Protein AF-A0A2T0JYV4-F1 (afdb_monomer_lite)

pLDDT: mean 71.22, std 11.33, range [46.38, 87.88]

Secondary structure (DSSP, 8-state):
-HHHHHHHHHHHHHHHHHHHHS-HHHHHHHHHHHHHHHHHHHHHHS-HHHHHHHHHHHHHHHHHHHHHHPPP----HHHHHGGGT-TTSSBGGGGG-HHHHHTTHHHHHTTS-HHHHHHHHHHTTT--SBHHHHHHHHHHHHHHHHHH---SS-SHHHHHHHHHHHHHHHHHHHHHHHHHH--

Radius of gyration: 28.15 Å; chains: 1; bounding box: 74×26×82 Å

Foldseek 3Di:
DVVVVLVVLVVVLVVVLVVVLVPVVVVVVVVVVLVVQLVVCCVVVVDSVVSVVVSVVCVVVVVVVCVVVPDPRPRPLQVSCVVVVTLFQAQLLLLPPVSSVVSCNCVVCVPPPPLLSVLSNVCSVLARGTNNVSSVLLVVLLVCCVPPNCDPDVDPVVSSVSSSVVSSVVSVVVVVVVVVVVD

Sequence (183 aa):
MLDSVIQKYIDEARRDACDTTGNTGTLTGGGLVLVAFGIVLSIGTGNPILAIFVMIVLALAGLAWTGVKAPPLKLDPLQILAPMGGAGNLPAGYLVHPLAWKAGLPEYVKGVPERRMRMAVELCRKHPGAVTDLLRLVERSERWVADVKPGKDFSPEGREAEVVRFAAHLIDEQVRKVARAAA

Structure (mmCIF, N/CA/C/O backbone):
data_AF-A0A2T0JYV4-F1
#
_entry.id   AF-A0A2T0JYV4-F1
#
loop_
_atom_site.group_PDB
_atom_site.id
_atom_site.type_symbol
_atom_site.label_atom_id
_atom_site.label_alt_id
_atom_site.label_comp_id
_atom_site.label_asym_id
_atom_site.label_entity_id
_atom_site.label_seq_id
_atom_site.pdbx_PDB_ins_code
_atom_site.Cartn_x
_atom_site.Cartn_y
_atom_site.Cartn_z
_atom_site.occupancy
_atom_site.B_iso_or_equiv
_atom_site.auth_seq_id
_atom_site.auth_comp_id
_atom_site.auth_asym_id
_atom_site.auth_atom_id
_atom_site.pdbx_PDB_model_num
ATOM 1 N N . MET A 1 1 ? 10.924 -14.490 7.883 1.00 46.38 1 MET A N 1
ATOM 2 C CA . MET A 1 1 ? 11.114 -13.409 8.880 1.00 46.38 1 MET A CA 1
ATOM 3 C C . MET A 1 1 ? 10.331 -12.139 8.547 1.00 46.38 1 MET A C 1
ATOM 5 O O . MET A 1 1 ? 9.829 -11.537 9.481 1.00 46.38 1 MET A O 1
ATOM 9 N N . LEU A 1 2 ? 10.156 -11.731 7.279 1.00 49.66 2 LEU A N 1
ATOM 10 C CA . LEU A 1 2 ? 9.280 -10.585 6.967 1.00 49.66 2 LEU A CA 1
ATOM 11 C C . LEU A 1 2 ? 7.782 -10.877 7.170 1.00 49.66 2 LEU A C 1
ATOM 13 O O . LEU A 1 2 ? 7.069 -10.006 7.655 1.00 49.66 2 LEU A O 1
ATOM 17 N N . ASP A 1 3 ? 7.309 -12.095 6.893 1.00 48.28 3 ASP A N 1
ATOM 18 C CA . ASP A 1 3 ? 5.886 -12.440 7.068 1.00 48.28 3 ASP A CA 1
ATOM 19 C C . ASP A 1 3 ? 5.404 -12.326 8.519 1.00 48.28 3 ASP A C 1
ATOM 21 O O . ASP A 1 3 ? 4.304 -11.839 8.766 1.00 48.28 3 ASP A O 1
ATOM 25 N N . SER A 1 4 ? 6.245 -12.697 9.491 1.00 54.12 4 SER A N 1
ATOM 26 C CA . SER A 1 4 ? 5.929 -12.559 10.919 1.00 54.12 4 SER A CA 1
ATOM 27 C C . SER A 1 4 ? 5.871 -11.098 11.365 1.00 54.12 4 SER A C 1
ATOM 29 O O . SER A 1 4 ? 5.113 -10.757 12.266 1.00 54.12 4 SER A O 1
ATOM 31 N N . VAL A 1 5 ? 6.655 -10.224 10.730 1.00 57.84 5 VAL A N 1
ATOM 32 C CA . VAL A 1 5 ? 6.644 -8.783 11.009 1.00 57.84 5 VAL A CA 1
ATOM 33 C C . VAL A 1 5 ? 5.384 -8.152 10.417 1.00 57.84 5 VAL A C 1
ATOM 35 O O . VAL A 1 5 ? 4.706 -7.392 11.097 1.00 57.84 5 VAL A O 1
ATOM 38 N N . ILE A 1 6 ? 5.006 -8.536 9.196 1.00 57.31 6 ILE A N 1
ATOM 39 C CA . ILE A 1 6 ? 3.776 -8.074 8.541 1.00 57.31 6 ILE A CA 1
ATOM 40 C C . ILE A 1 6 ? 2.540 -8.537 9.311 1.00 57.31 6 ILE A C 1
ATOM 42 O O . ILE A 1 6 ? 1.653 -7.729 9.560 1.00 57.31 6 ILE A O 1
ATOM 46 N N . GLN A 1 7 ? 2.489 -9.804 9.733 1.00 61.66 7 GLN A N 1
ATOM 47 C CA . GLN A 1 7 ? 1.399 -10.298 10.576 1.00 61.66 7 GLN A CA 1
ATOM 48 C C . GLN A 1 7 ? 1.317 -9.538 11.895 1.00 61.66 7 GLN A C 1
ATOM 50 O O . GLN A 1 7 ? 0.228 -9.120 12.268 1.00 61.66 7 GLN A O 1
ATOM 55 N N . LYS A 1 8 ? 2.456 -9.285 12.550 1.00 61.22 8 LYS A N 1
ATOM 56 C CA . LYS A 1 8 ? 2.483 -8.501 13.784 1.00 61.22 8 LYS A CA 1
ATOM 57 C C . LYS A 1 8 ? 1.932 -7.091 13.569 1.00 61.22 8 LYS A C 1
ATOM 59 O O . LYS A 1 8 ? 1.087 -6.671 14.339 1.00 61.22 8 LYS A O 1
ATOM 64 N N . TYR A 1 9 ? 2.338 -6.393 12.510 1.00 60.66 9 TYR A N 1
ATOM 65 C CA . TYR A 1 9 ? 1.827 -5.048 12.222 1.00 60.66 9 TYR A CA 1
ATOM 66 C C . TYR A 1 9 ? 0.351 -5.034 11.812 1.00 60.66 9 TYR A C 1
ATOM 68 O O . TYR A 1 9 ? -0.360 -4.097 12.157 1.00 60.66 9 TYR A O 1
ATOM 76 N N . ILE A 1 10 ? -0.128 -6.067 11.114 1.00 61.12 10 ILE A N 1
ATOM 77 C CA . ILE A 1 10 ? -1.556 -6.226 10.810 1.00 61.12 10 ILE A CA 1
ATOM 78 C C . ILE A 1 10 ? -2.349 -6.455 12.101 1.00 61.12 10 ILE A C 1
ATOM 80 O O . ILE A 1 10 ? -3.400 -5.844 12.283 1.00 61.12 10 ILE A O 1
ATOM 84 N N . ASP A 1 11 ? -1.845 -7.295 13.005 1.00 62.50 11 ASP A N 1
ATOM 85 C CA . ASP A 1 11 ? -2.479 -7.546 14.299 1.00 62.50 11 ASP A CA 1
ATOM 86 C C . ASP A 1 11 ? -2.445 -6.307 15.200 1.00 62.50 11 ASP A C 1
ATOM 88 O O . ASP A 1 11 ? -3.434 -6.016 15.866 1.00 62.50 11 ASP A O 1
ATOM 92 N N . GLU A 1 12 ? -1.355 -5.542 15.183 1.00 63.19 12 GLU A N 1
ATOM 93 C CA . GLU A 1 12 ? -1.188 -4.311 15.961 1.00 63.19 12 GLU A CA 1
ATOM 94 C C . GLU A 1 12 ? -2.098 -3.194 15.426 1.00 63.19 12 GLU A C 1
ATOM 96 O O . GLU A 1 12 ? -2.842 -2.600 16.199 1.00 63.19 12 GLU A O 1
ATOM 101 N N . ALA A 1 13 ? -2.190 -3.011 14.103 1.00 54.91 13 ALA A N 1
ATOM 102 C CA . ALA A 1 13 ? -3.137 -2.078 13.483 1.00 54.91 13 ALA A CA 1
ATOM 103 C C . ALA A 1 13 ? -4.604 -2.475 13.729 1.00 54.91 13 ALA A C 1
ATOM 105 O O . ALA A 1 13 ? -5.476 -1.620 13.892 1.00 54.91 13 ALA A O 1
ATOM 106 N N . ARG A 1 14 ? -4.900 -3.779 13.784 1.00 56.00 14 ARG A N 1
ATOM 107 C CA . ARG A 1 14 ? -6.234 -4.286 14.131 1.00 56.00 14 ARG A CA 1
ATOM 108 C C . ARG A 1 14 ? -6.561 -4.059 15.606 1.00 56.00 14 ARG A C 1
ATOM 110 O O . ARG A 1 14 ? -7.718 -3.801 15.934 1.00 56.00 14 ARG A O 1
ATOM 117 N N . ARG A 1 15 ? -5.558 -4.150 16.480 1.00 55.72 15 ARG A N 1
ATOM 118 C CA . ARG A 1 15 ? -5.677 -3.899 17.918 1.00 55.72 15 ARG A CA 1
ATOM 119 C C . ARG A 1 15 ? -5.890 -2.415 18.203 1.00 55.72 15 ARG A C 1
ATOM 121 O O . ARG A 1 15 ? -6.868 -2.08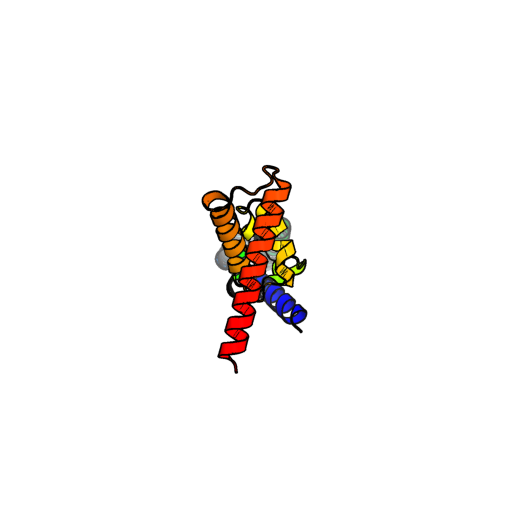4 18.861 1.00 55.72 15 ARG A O 1
ATOM 128 N N . ASP A 1 16 ? -5.095 -1.545 17.586 1.00 53.72 16 ASP A N 1
ATOM 129 C CA . ASP A 1 16 ? -5.247 -0.090 17.685 1.00 53.72 16 ASP A CA 1
ATOM 130 C C . ASP A 1 16 ? -6.602 0.380 17.155 1.00 53.72 16 ASP A C 1
ATOM 132 O O . ASP A 1 16 ? -7.242 1.233 17.766 1.00 53.72 16 ASP A O 1
ATOM 136 N N . ALA A 1 17 ? -7.091 -0.206 16.058 1.00 52.22 17 ALA A N 1
ATOM 137 C CA . ALA A 1 17 ? -8.423 0.095 15.546 1.00 52.22 17 ALA A CA 1
ATOM 138 C C . ALA A 1 17 ? -9.536 -0.397 16.489 1.00 52.22 17 ALA A C 1
ATOM 140 O O . ALA A 1 17 ? -10.549 0.284 16.634 1.00 52.22 17 ALA A O 1
ATOM 141 N N . CYS A 1 18 ? -9.369 -1.538 17.167 1.00 52.56 18 CYS A N 1
ATOM 142 C CA . CYS A 1 18 ? -10.287 -1.961 18.232 1.00 52.56 18 CYS A CA 1
ATOM 143 C C . CYS A 1 18 ? -10.277 -0.982 19.415 1.00 52.56 18 CYS A C 1
ATOM 145 O O . CYS A 1 18 ? -11.348 -0.653 19.927 1.00 52.56 18 CYS A O 1
ATOM 147 N N . ASP A 1 19 ? -9.107 -0.470 19.797 1.00 50.75 19 ASP A N 1
ATOM 148 C CA . ASP A 1 19 ? -8.957 0.444 20.932 1.00 50.75 19 ASP A CA 1
ATOM 149 C C . ASP A 1 19 ? -9.449 1.870 20.618 1.00 50.75 19 ASP A C 1
ATOM 151 O O . ASP A 1 19 ? -10.058 2.511 21.472 1.00 50.75 19 ASP A O 1
ATOM 155 N N . THR A 1 20 ? -9.285 2.362 19.383 1.00 47.50 20 THR A N 1
ATOM 156 C CA . THR A 1 20 ? -9.791 3.691 18.967 1.00 47.50 20 THR A CA 1
ATOM 157 C C . THR A 1 20 ? -11.262 3.691 18.555 1.00 47.50 20 THR A C 1
ATOM 159 O O . THR A 1 20 ? -11.949 4.693 18.758 1.00 47.50 20 THR A O 1
ATOM 162 N N . THR A 1 21 ? -11.787 2.584 18.015 1.00 48.66 21 THR A N 1
ATOM 163 C CA . THR A 1 21 ? -13.229 2.462 17.706 1.00 48.66 21 THR A CA 1
ATOM 164 C C . THR A 1 21 ? -14.050 2.120 18.954 1.00 48.66 21 THR A C 1
ATOM 166 O O . THR A 1 21 ? -15.271 2.303 18.967 1.00 48.66 21 THR A O 1
ATOM 169 N N . GLY A 1 22 ? -13.391 1.686 20.034 1.00 48.72 22 GLY A N 1
ATOM 170 C CA . GLY A 1 22 ? -13.934 1.625 21.387 1.00 48.72 22 GLY A CA 1
ATOM 171 C C . GLY A 1 22 ? -14.163 3.029 21.937 1.00 48.72 22 GLY A C 1
ATOM 172 O O . GLY A 1 22 ? -13.471 3.469 22.844 1.00 48.72 22 GLY A O 1
ATOM 173 N N . ASN A 1 23 ? -15.120 3.754 21.357 1.00 49.91 23 ASN A N 1
ATOM 174 C CA . ASN A 1 23 ? -15.448 5.127 21.703 1.00 49.91 23 ASN A CA 1
ATOM 175 C C . ASN A 1 23 ? -15.762 5.214 23.207 1.00 49.91 23 ASN A C 1
ATOM 177 O O . ASN A 1 23 ? -16.864 4.885 23.663 1.00 49.91 23 ASN A O 1
ATOM 181 N N . THR A 1 24 ? -14.775 5.658 23.986 1.00 52.22 24 THR A N 1
ATOM 182 C CA . THR A 1 24 ? -14.854 5.825 25.440 1.00 52.22 24 THR A CA 1
ATOM 183 C C . THR A 1 24 ? -16.081 6.662 25.802 1.00 52.22 24 THR A C 1
ATOM 185 O O . THR A 1 24 ? -16.754 6.386 26.792 1.00 52.22 24 THR A O 1
ATOM 188 N N . GLY A 1 25 ? -16.470 7.606 24.936 1.00 51.12 25 GLY A N 1
ATOM 189 C CA . GLY A 1 25 ? -17.677 8.421 25.077 1.00 51.12 25 GLY A CA 1
ATOM 190 C C . GLY A 1 25 ? -18.989 7.626 25.110 1.00 51.12 25 GLY A C 1
ATOM 191 O O . GLY A 1 25 ? -19.852 7.924 25.932 1.00 51.12 25 GLY A O 1
ATOM 192 N N . THR A 1 26 ? -19.147 6.577 24.296 1.00 58.62 26 THR A N 1
ATOM 193 C CA . THR A 1 26 ? -20.356 5.727 24.325 1.00 58.62 26 THR A CA 1
ATOM 194 C C . THR A 1 26 ? -20.427 4.840 25.563 1.00 58.62 26 THR A C 1
ATOM 196 O O . THR A 1 26 ? -21.513 4.624 26.095 1.00 58.62 26 THR A O 1
ATOM 199 N N . LEU A 1 27 ? -19.282 4.365 26.056 1.00 61.47 27 LEU A N 1
ATOM 200 C CA . LEU A 1 27 ? -19.218 3.521 27.252 1.00 61.47 27 LEU A CA 1
ATOM 201 C C . LEU A 1 27 ? -19.478 4.351 28.520 1.00 61.47 27 LEU A C 1
ATOM 203 O O . LEU A 1 27 ? -20.253 3.952 29.387 1.00 61.47 27 LEU A O 1
ATOM 207 N N . THR A 1 28 ? -18.920 5.564 28.566 1.00 63.19 28 THR A N 1
ATOM 208 C CA . THR A 1 28 ? -19.134 6.522 29.662 1.00 63.19 28 THR A CA 1
ATOM 209 C C . THR A 1 28 ? -20.565 7.071 29.656 1.00 63.19 28 THR A C 1
ATOM 211 O O . THR A 1 28 ? -21.209 7.126 30.702 1.00 63.19 28 THR A O 1
ATOM 214 N N . GLY A 1 29 ? -21.104 7.416 28.479 1.00 64.25 29 GLY A N 1
ATOM 215 C CA . GLY A 1 29 ? -22.480 7.898 28.327 1.00 64.25 29 GLY A CA 1
ATOM 216 C C . GLY A 1 29 ? -23.530 6.827 28.634 1.00 64.25 29 GLY A C 1
ATOM 217 O O . GLY A 1 29 ? -24.485 7.094 29.361 1.00 64.25 29 GLY A O 1
ATOM 218 N N . GLY A 1 30 ? -23.328 5.595 28.151 1.00 66.88 30 GLY A N 1
ATOM 219 C CA . GLY A 1 30 ? -24.202 4.461 28.463 1.00 66.88 30 GLY A CA 1
ATOM 220 C C . GLY A 1 30 ? -24.197 4.102 29.951 1.00 66.88 30 GLY A C 1
ATOM 221 O O . GLY A 1 30 ? -25.258 3.865 30.530 1.00 66.88 30 GLY A O 1
ATOM 222 N N . GLY A 1 31 ? -23.025 4.139 30.596 1.00 69.75 31 GLY A N 1
ATOM 223 C CA . GLY A 1 31 ? -22.896 3.917 32.037 1.00 69.75 31 GLY A CA 1
ATOM 224 C C . GLY A 1 31 ? -23.654 4.952 32.873 1.00 69.75 31 GLY A C 1
ATOM 225 O O . GLY A 1 31 ? -24.373 4.587 33.801 1.00 69.75 31 GLY A O 1
ATOM 226 N N . LEU A 1 32 ? -23.566 6.235 32.511 1.00 74.12 32 LEU A N 1
ATOM 227 C CA . LEU A 1 32 ? -24.261 7.322 33.213 1.00 74.12 32 LEU A CA 1
ATOM 228 C C . LEU A 1 32 ? -25.790 7.200 33.123 1.00 74.12 32 LEU A C 1
ATOM 230 O O . LEU A 1 32 ? -26.483 7.380 34.126 1.00 74.12 32 LEU A O 1
ATOM 234 N N . VAL A 1 33 ? -26.314 6.842 31.946 1.00 76.38 33 VAL A N 1
ATOM 235 C CA . VAL A 1 33 ? -27.756 6.617 31.749 1.00 76.38 33 VAL A CA 1
ATOM 236 C C . VAL A 1 33 ? -28.240 5.428 32.572 1.00 76.38 33 VAL A C 1
ATOM 238 O O . VAL A 1 33 ? -29.291 5.521 33.205 1.00 76.38 33 VAL A O 1
ATOM 241 N N . LEU A 1 34 ? -27.466 4.338 32.622 1.00 75.69 34 LEU A N 1
ATOM 242 C CA . LEU A 1 34 ? -27.799 3.182 33.449 1.00 75.69 34 LEU A CA 1
ATOM 243 C C . LEU A 1 34 ? -27.847 3.565 34.940 1.00 75.69 34 LEU A C 1
ATOM 245 O O . LEU A 1 34 ? -28.827 3.270 35.620 1.00 75.69 34 LEU A O 1
ATOM 249 N N . VAL A 1 35 ? -26.850 4.290 35.450 1.00 75.69 35 VAL A N 1
ATOM 250 C CA . VAL A 1 35 ? -26.843 4.736 36.856 1.00 75.69 35 VAL A CA 1
ATOM 251 C C . VAL A 1 35 ? -28.065 5.603 37.176 1.00 75.69 35 VAL A C 1
ATOM 253 O O . VAL A 1 35 ? -28.741 5.358 38.177 1.00 75.69 35 VAL A O 1
ATOM 256 N N . ALA A 1 36 ? -28.404 6.561 36.310 1.00 75.62 36 ALA A N 1
ATOM 257 C CA . ALA A 1 36 ? -29.588 7.400 36.491 1.00 75.62 36 ALA A CA 1
ATOM 258 C C . ALA A 1 36 ? -30.889 6.573 36.505 1.00 75.62 36 ALA A C 1
ATOM 260 O O . ALA A 1 36 ? -31.736 6.768 37.379 1.00 75.62 36 ALA A O 1
ATOM 261 N N . PHE A 1 37 ? -31.028 5.603 35.596 1.00 75.56 37 PHE A N 1
ATOM 262 C CA . PHE A 1 37 ? -32.191 4.711 35.550 1.00 75.56 37 PHE A CA 1
ATOM 263 C C . PHE A 1 37 ? -32.310 3.828 36.800 1.00 75.56 37 PHE A C 1
ATOM 265 O O . PHE A 1 37 ? -33.409 3.646 37.323 1.00 75.56 37 PHE A O 1
ATOM 272 N N . GLY A 1 38 ? -31.186 3.326 37.319 1.00 69.62 38 GLY A N 1
ATOM 273 C CA . GLY A 1 38 ? -31.148 2.527 38.545 1.00 69.62 38 GLY A CA 1
ATOM 274 C C . GLY A 1 38 ? -31.584 3.314 39.784 1.00 69.62 38 GLY A C 1
ATOM 275 O O . GLY A 1 38 ? -32.303 2.786 40.636 1.00 69.62 38 GLY A O 1
ATOM 276 N N . ILE A 1 39 ? -31.223 4.598 39.866 1.00 74.69 39 ILE A N 1
ATOM 277 C CA . ILE A 1 39 ? -31.649 5.482 40.962 1.00 74.69 39 ILE A CA 1
ATOM 278 C C . ILE A 1 39 ? -33.162 5.731 40.887 1.00 74.69 39 ILE A C 1
ATOM 280 O O . ILE A 1 39 ? -33.862 5.562 41.882 1.00 74.69 39 ILE A O 1
ATOM 284 N N . VAL A 1 40 ? -33.696 6.046 39.704 1.00 76.56 40 VAL A N 1
ATOM 285 C CA . VAL A 1 40 ? -35.140 6.288 39.526 1.00 76.56 40 VAL A CA 1
ATOM 286 C C . VAL A 1 40 ? -35.964 5.033 39.836 1.00 76.56 40 VAL A C 1
ATOM 288 O O . VAL A 1 40 ? -36.973 5.113 40.539 1.00 76.56 40 VAL A O 1
ATOM 291 N N . LEU A 1 41 ? -35.519 3.861 39.375 1.00 74.00 41 LEU A N 1
ATOM 292 C CA . LEU A 1 41 ? -36.197 2.589 39.640 1.00 74.00 41 LEU A CA 1
ATOM 293 C C . LEU A 1 41 ? -36.144 2.185 41.114 1.00 74.00 41 LEU A C 1
ATOM 295 O O . LEU A 1 41 ? -37.141 1.682 41.633 1.00 74.00 41 LEU A O 1
ATOM 299 N N . SER A 1 42 ? -35.021 2.404 41.799 1.00 69.00 42 SER A N 1
ATOM 300 C CA . SER A 1 42 ? -34.897 2.054 43.221 1.00 69.00 42 SER A CA 1
ATOM 301 C C . SER A 1 42 ? -35.799 2.916 44.110 1.00 69.00 42 SER A C 1
ATOM 303 O O . SER A 1 42 ? -36.442 2.380 45.012 1.00 69.00 42 SER A O 1
ATOM 305 N N . ILE A 1 43 ? -35.938 4.211 43.802 1.00 75.88 43 ILE A N 1
ATOM 306 C CA . ILE A 1 43 ? -36.866 5.118 44.498 1.00 75.88 43 ILE A CA 1
ATOM 307 C C . ILE A 1 43 ? -38.327 4.761 44.180 1.00 75.88 43 ILE A C 1
ATOM 309 O O . ILE A 1 43 ? -39.157 4.727 45.084 1.00 75.88 43 ILE A O 1
ATOM 313 N N . GLY A 1 44 ? -38.650 4.464 42.916 1.00 75.38 44 GLY A N 1
ATOM 314 C CA . GLY A 1 44 ? -40.028 4.197 42.487 1.00 75.38 44 GLY A CA 1
ATOM 315 C C . GLY A 1 44 ? -40.589 2.840 42.922 1.00 75.38 44 GLY A C 1
ATOM 316 O O . GLY A 1 44 ? -41.784 2.726 43.173 1.00 75.38 44 GLY A O 1
ATOM 317 N N . THR A 1 45 ? -39.749 1.806 43.018 1.00 75.12 45 THR A N 1
ATOM 318 C CA . THR A 1 45 ? -40.199 0.442 43.362 1.00 75.12 45 THR A CA 1
ATOM 319 C C . THR A 1 45 ? -40.082 0.106 44.847 1.00 75.12 45 THR A C 1
ATOM 321 O O . THR A 1 45 ? -40.661 -0.886 45.285 1.00 75.12 45 THR A O 1
ATOM 324 N N . GLY A 1 46 ? -39.315 0.882 45.624 1.00 77.25 46 GLY A N 1
ATOM 325 C CA . GLY A 1 46 ? -39.053 0.615 47.044 1.00 77.25 46 GLY A CA 1
ATOM 326 C C . GLY A 1 46 ? -38.281 -0.685 47.316 1.00 77.25 46 GLY A C 1
ATOM 327 O O . GLY A 1 46 ? -38.062 -1.034 48.474 1.00 77.25 46 GLY A O 1
ATO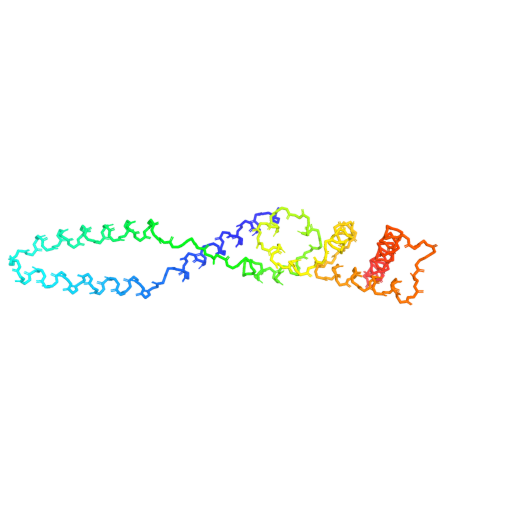M 328 N N . ASN A 1 47 ? -37.860 -1.407 46.269 1.00 76.06 47 ASN A N 1
ATOM 329 C CA . ASN A 1 47 ? -37.148 -2.675 46.368 1.00 76.06 47 ASN A CA 1
ATOM 330 C C . ASN A 1 47 ? -35.809 -2.600 45.607 1.00 76.06 47 ASN A C 1
ATOM 332 O O . ASN A 1 47 ? -35.770 -2.775 44.384 1.00 76.06 47 ASN A O 1
ATOM 336 N N . PRO A 1 48 ? -34.691 -2.370 46.318 1.00 72.44 48 PRO A N 1
ATOM 337 C CA . PRO A 1 48 ? -33.392 -2.139 45.692 1.00 72.44 48 PRO A CA 1
ATOM 338 C C . PRO A 1 48 ? -32.849 -3.373 44.956 1.00 72.44 48 PRO A C 1
ATOM 340 O O . PRO A 1 48 ? -32.119 -3.229 43.979 1.00 72.44 48 PRO A O 1
ATOM 343 N N . ILE A 1 49 ? -33.235 -4.587 45.367 1.00 77.75 49 ILE A N 1
ATOM 344 C CA . ILE A 1 49 ? -32.765 -5.836 44.746 1.00 77.75 49 ILE A CA 1
ATOM 345 C C . ILE A 1 49 ? -33.356 -5.991 43.339 1.00 77.75 49 ILE A C 1
ATOM 347 O O . ILE A 1 49 ? -32.649 -6.356 42.398 1.00 77.75 49 ILE A O 1
ATOM 351 N N . LEU A 1 50 ? -34.641 -5.663 43.178 1.00 74.38 50 LEU A N 1
ATOM 352 C CA . LEU A 1 50 ? -35.326 -5.753 41.890 1.00 74.38 50 LEU A CA 1
ATOM 353 C C . LEU A 1 50 ? -34.772 -4.728 40.890 1.00 74.38 50 LEU A C 1
ATOM 355 O O . LEU A 1 50 ? -34.561 -5.058 39.724 1.00 74.38 50 LEU A O 1
ATOM 359 N N . ALA A 1 51 ? -34.450 -3.519 41.361 1.00 72.62 51 ALA A N 1
ATOM 360 C CA . ALA A 1 51 ? -33.805 -2.493 40.546 1.00 72.62 51 ALA A CA 1
ATOM 361 C C . ALA A 1 51 ? -32.440 -2.961 40.011 1.00 72.62 51 ALA A C 1
ATOM 363 O O . ALA A 1 51 ? -32.184 -2.848 38.814 1.00 72.62 51 ALA A O 1
ATOM 364 N N . ILE A 1 52 ? -31.592 -3.560 40.855 1.00 74.38 52 ILE A N 1
ATOM 365 C CA . ILE A 1 52 ? -30.283 -4.088 40.434 1.00 74.38 52 ILE A CA 1
ATOM 366 C C . ILE A 1 52 ? -30.445 -5.169 39.358 1.00 74.38 52 ILE A C 1
ATOM 368 O O . ILE A 1 52 ? -29.730 -5.156 38.356 1.00 74.38 52 ILE A O 1
ATOM 372 N N . PHE A 1 53 ? -31.407 -6.078 39.527 1.00 78.44 53 PHE A N 1
ATOM 373 C CA . PHE A 1 53 ? -31.627 -7.163 38.571 1.00 78.44 53 PHE A CA 1
ATOM 374 C C . PHE A 1 53 ? -32.058 -6.637 37.195 1.00 78.44 53 PHE A C 1
ATOM 376 O O . PHE A 1 53 ? -31.499 -7.035 36.174 1.00 78.44 53 PHE A O 1
ATOM 383 N N . VAL A 1 54 ? -32.993 -5.681 37.164 1.00 80.06 54 VAL A N 1
ATOM 384 C CA . VAL A 1 54 ? -33.437 -5.020 35.926 1.00 80.06 54 VAL A CA 1
ATOM 385 C C . VAL A 1 54 ? -32.275 -4.306 35.239 1.00 80.06 54 VAL A C 1
ATOM 387 O O . VAL A 1 54 ? -32.117 -4.421 34.027 1.00 80.06 54 VAL A O 1
ATOM 390 N N . MET A 1 55 ? -31.427 -3.626 36.009 1.00 75.81 55 MET A N 1
ATOM 391 C CA . MET A 1 55 ? -30.257 -2.917 35.495 1.00 75.81 55 MET A CA 1
ATOM 392 C C . MET A 1 55 ? -29.227 -3.849 34.852 1.00 75.81 55 MET A C 1
ATOM 394 O O . MET A 1 55 ? -28.724 -3.547 33.770 1.00 75.81 55 MET A O 1
ATOM 398 N N . ILE A 1 56 ? -28.944 -4.996 35.476 1.00 76.56 56 ILE A N 1
ATOM 399 C CA . ILE A 1 56 ? -28.035 -6.009 34.922 1.00 76.56 56 ILE A CA 1
ATOM 400 C C . ILE A 1 56 ? -28.604 -6.577 33.620 1.00 76.56 56 ILE A C 1
ATOM 402 O O . ILE A 1 56 ? -27.881 -6.684 32.629 1.00 76.56 56 ILE A O 1
ATOM 406 N N . VAL A 1 57 ? -29.900 -6.897 33.591 1.00 80.69 57 VAL A N 1
ATO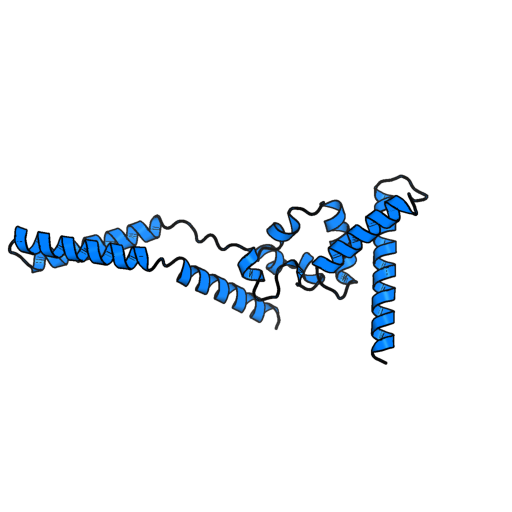M 407 C CA . VAL A 1 57 ? -30.561 -7.409 32.382 1.00 80.69 57 VAL A CA 1
ATOM 408 C C . VAL A 1 57 ? -30.536 -6.368 31.262 1.00 80.69 57 VAL A C 1
ATOM 410 O O . VAL A 1 57 ? -30.199 -6.712 30.130 1.00 80.69 57 VAL A O 1
ATOM 413 N N . LEU A 1 58 ? -30.819 -5.095 31.563 1.00 79.56 58 LEU A N 1
ATOM 414 C CA . LEU A 1 58 ? -30.743 -4.009 30.582 1.00 79.56 58 LEU A CA 1
ATOM 415 C C . LEU A 1 58 ? -29.322 -3.830 30.041 1.00 79.56 58 LEU A C 1
ATOM 417 O O . LEU A 1 58 ? -29.144 -3.651 28.838 1.00 79.56 58 LEU A O 1
ATOM 421 N N . ALA A 1 59 ? -28.318 -3.889 30.917 1.00 74.81 59 ALA A N 1
ATOM 422 C CA . ALA A 1 59 ? -26.920 -3.759 30.532 1.00 74.81 59 ALA A CA 1
ATOM 423 C C . ALA A 1 59 ? -26.493 -4.906 29.607 1.00 74.81 59 ALA A C 1
ATOM 425 O O . ALA A 1 59 ? -25.935 -4.651 28.543 1.00 74.81 59 ALA A O 1
ATOM 426 N N . LEU A 1 60 ? -26.811 -6.155 29.960 1.00 77.94 60 LEU A N 1
ATOM 427 C CA . LEU A 1 60 ? -26.495 -7.325 29.136 1.00 77.94 60 LEU A CA 1
ATOM 428 C C . LEU A 1 60 ? -27.233 -7.300 27.793 1.00 77.94 60 LEU A C 1
ATOM 430 O O . LEU A 1 60 ? -26.622 -7.556 26.758 1.00 77.94 60 LEU A O 1
ATOM 434 N N . ALA A 1 61 ? -28.521 -6.950 27.788 1.00 78.38 61 ALA A N 1
ATOM 435 C CA . ALA A 1 61 ? -29.309 -6.839 26.564 1.00 78.38 61 ALA A CA 1
ATOM 436 C C . ALA A 1 61 ? -28.794 -5.714 25.656 1.00 78.38 61 ALA A C 1
ATOM 438 O O . ALA A 1 61 ? -28.674 -5.901 24.445 1.00 78.38 61 ALA A O 1
ATOM 439 N N . GLY A 1 62 ? -28.434 -4.566 26.237 1.00 72.88 62 GLY A N 1
ATOM 440 C CA . GLY A 1 62 ? -27.822 -3.454 25.518 1.00 72.88 62 GLY A CA 1
ATOM 441 C C . GLY A 1 62 ? -26.477 -3.837 24.906 1.00 72.88 62 GLY A C 1
ATOM 442 O O . GLY A 1 62 ? -26.240 -3.539 23.741 1.00 72.88 62 GLY A O 1
ATOM 443 N N . LEU A 1 63 ? -25.633 -4.555 25.651 1.00 72.81 63 LEU A N 1
ATOM 444 C CA . LEU A 1 63 ? -24.309 -4.993 25.199 1.00 72.81 63 LEU A CA 1
ATOM 445 C C . LEU A 1 63 ? -24.402 -6.073 24.109 1.00 72.81 63 LEU A C 1
ATOM 447 O O . LEU A 1 63 ? -23.663 -6.039 23.127 1.00 72.81 63 LEU A O 1
ATOM 451 N N . ALA A 1 64 ? -25.366 -6.989 24.222 1.00 74.75 64 ALA A N 1
ATOM 452 C CA . ALA A 1 64 ? -25.675 -7.942 23.161 1.00 74.75 64 ALA A CA 1
ATOM 453 C C . ALA A 1 64 ? -26.165 -7.221 21.895 1.00 74.75 64 ALA A C 1
ATOM 455 O O . ALA A 1 64 ? -25.687 -7.498 20.797 1.00 74.75 64 ALA A O 1
ATOM 456 N N . TRP A 1 65 ? -27.072 -6.252 22.036 1.00 74.19 65 TRP A N 1
ATOM 457 C CA . TRP A 1 65 ? -27.602 -5.493 20.905 1.00 74.19 65 TRP A CA 1
ATOM 458 C C . TRP A 1 65 ? -26.530 -4.660 20.200 1.00 74.19 65 TRP A C 1
ATOM 460 O O . TRP A 1 65 ? -26.469 -4.650 18.969 1.00 74.19 65 TRP A O 1
ATOM 470 N N . THR A 1 66 ? -25.661 -3.987 20.957 1.00 68.69 66 THR A N 1
ATOM 471 C CA . THR A 1 66 ? -24.542 -3.233 20.385 1.00 68.69 66 THR A CA 1
ATOM 472 C C . THR A 1 66 ? -23.525 -4.158 19.731 1.00 68.69 66 THR A C 1
ATOM 474 O O . THR A 1 66 ? -23.022 -3.805 18.673 1.00 68.69 66 THR A O 1
ATOM 477 N N . GLY A 1 67 ? -23.296 -5.363 20.260 1.00 66.75 67 GLY A N 1
ATOM 478 C CA . GLY A 1 67 ? -22.457 -6.374 19.614 1.00 66.75 67 GLY A CA 1
ATOM 479 C C . GLY A 1 67 ? -22.972 -6.808 18.236 1.00 66.75 67 GLY A C 1
ATOM 480 O O . GLY A 1 67 ? -22.184 -6.945 17.305 1.00 66.75 67 GLY A O 1
ATOM 481 N N . VAL A 1 68 ? -24.292 -6.969 18.070 1.00 68.69 68 VAL A N 1
ATOM 482 C CA . VAL A 1 68 ? -24.890 -7.363 16.776 1.00 68.69 68 VAL A CA 1
ATOM 483 C C . VAL A 1 68 ? -25.003 -6.183 15.802 1.00 68.69 68 VAL A C 1
ATOM 485 O O . VAL A 1 68 ? -24.943 -6.370 14.588 1.00 68.69 68 VAL A O 1
ATOM 488 N N . LYS A 1 69 ? -25.185 -4.959 16.312 1.00 59.88 69 LYS A N 1
ATOM 489 C CA . LYS A 1 69 ? -25.394 -3.746 15.500 1.00 59.88 69 LYS A CA 1
ATOM 490 C C . LYS A 1 69 ? -24.140 -2.900 15.296 1.00 59.88 69 LYS A C 1
ATOM 492 O O . LYS A 1 69 ? -24.227 -1.892 14.594 1.00 59.88 69 LYS A O 1
ATOM 497 N N . ALA A 1 70 ? -23.010 -3.266 15.898 1.00 51.97 70 ALA A N 1
ATOM 498 C CA . ALA A 1 70 ? -21.764 -2.541 15.721 1.00 51.97 70 ALA A CA 1
ATOM 499 C C . ALA A 1 70 ? -21.416 -2.499 14.223 1.00 51.97 70 ALA A C 1
ATOM 501 O O . ALA A 1 70 ? -21.333 -3.556 13.586 1.00 51.97 70 ALA A O 1
ATOM 502 N N . PRO A 1 71 ? -21.242 -1.303 13.628 1.00 49.62 71 PRO A N 1
ATOM 503 C CA . PRO A 1 71 ? -20.778 -1.216 12.256 1.00 49.62 71 PRO A CA 1
ATOM 504 C C . PRO A 1 71 ? -19.414 -1.915 12.156 1.00 49.62 71 PRO A C 1
ATOM 506 O O . PRO A 1 71 ? -18.602 -1.796 13.078 1.00 49.62 71 PRO A O 1
ATOM 509 N N . PRO A 1 72 ? -19.148 -2.654 11.065 1.00 51.38 72 PRO A N 1
ATOM 510 C CA . PRO A 1 72 ? -17.871 -3.329 10.895 1.00 51.38 72 PRO A CA 1
ATOM 511 C C . PRO A 1 72 ? -16.748 -2.295 10.987 1.00 51.38 72 PRO A C 1
ATOM 513 O O . PRO A 1 72 ? -16.856 -1.229 10.373 1.00 51.38 72 PRO A O 1
ATOM 516 N N . LEU A 1 73 ? -15.696 -2.605 11.758 1.00 52.56 73 LEU A N 1
ATOM 517 C CA . LEU A 1 73 ? -14.499 -1.770 11.861 1.00 52.56 73 LEU A CA 1
ATOM 518 C C . LEU A 1 73 ? -14.020 -1.431 10.446 1.00 52.56 73 LEU A C 1
ATOM 520 O O . LEU A 1 73 ? -13.499 -2.286 9.728 1.00 52.56 73 LEU A O 1
ATOM 524 N N . LYS A 1 74 ? -14.215 -0.178 10.039 1.00 49.34 74 LYS A N 1
ATOM 525 C CA . LYS A 1 74 ? -13.607 0.359 8.828 1.00 49.34 74 LYS A CA 1
ATOM 526 C C . LYS A 1 74 ? -12.171 0.716 9.187 1.00 49.34 74 LYS A C 1
ATOM 528 O O . LYS A 1 74 ? -11.900 1.856 9.546 1.00 49.34 74 LYS A O 1
ATOM 533 N N . LEU A 1 75 ? -11.270 -0.267 9.141 1.00 55.75 75 LEU A N 1
ATOM 534 C CA . LEU A 1 75 ? -9.844 0.047 9.084 1.00 55.75 75 LEU A CA 1
ATOM 535 C C . LEU A 1 75 ? -9.610 0.804 7.784 1.00 55.75 75 LEU A C 1
ATOM 537 O O . LEU A 1 75 ? -9.943 0.293 6.716 1.00 55.75 75 LEU A O 1
ATOM 541 N N . ASP A 1 76 ? -9.050 2.003 7.884 1.00 55.06 76 ASP A N 1
ATOM 542 C CA . ASP A 1 76 ? -8.552 2.721 6.723 1.00 55.06 76 ASP A CA 1
ATOM 543 C C . ASP A 1 76 ? -7.283 1.990 6.239 1.00 55.06 76 ASP A C 1
ATOM 545 O O . ASP A 1 76 ? -6.265 2.015 6.940 1.00 55.06 76 ASP A O 1
ATOM 549 N N . PRO A 1 77 ? -7.315 1.269 5.102 1.00 55.97 77 PRO A N 1
ATOM 550 C CA . PRO A 1 77 ? -6.235 0.356 4.710 1.00 55.97 77 PRO A CA 1
ATOM 551 C C . PRO A 1 77 ? -4.897 1.083 4.515 1.00 55.97 77 PRO A C 1
ATOM 553 O O . PRO A 1 77 ? -3.823 0.534 4.746 1.00 55.97 77 PRO A O 1
ATOM 556 N N . LEU A 1 78 ? -4.953 2.371 4.174 1.00 56.69 78 LEU A N 1
ATOM 557 C CA . LEU A 1 78 ? -3.783 3.237 4.051 1.00 56.69 78 LEU A CA 1
ATOM 558 C C . LEU A 1 78 ? -3.079 3.495 5.394 1.00 56.69 78 LEU A C 1
ATOM 560 O O . LEU A 1 78 ? -1.857 3.655 5.407 1.00 56.69 78 LEU A O 1
ATOM 564 N N . GLN A 1 79 ? -3.805 3.483 6.519 1.00 59.19 79 GLN A N 1
ATOM 565 C CA . GLN A 1 79 ? -3.212 3.633 7.855 1.00 59.19 79 GLN A CA 1
ATOM 566 C C . GLN A 1 79 ? -2.451 2.380 8.296 1.00 59.19 79 GLN A C 1
ATOM 568 O O . GLN A 1 79 ? -1.453 2.498 9.001 1.00 59.19 79 GLN A O 1
ATOM 573 N N . ILE A 1 80 ? -2.846 1.194 7.819 1.00 58.12 80 ILE A N 1
ATOM 574 C CA . ILE A 1 80 ? -2.158 -0.077 8.117 1.00 58.12 80 ILE A CA 1
ATOM 575 C C . ILE A 1 80 ? -0.728 -0.064 7.560 1.00 58.12 80 ILE A C 1
ATOM 577 O O . ILE A 1 80 ? 0.196 -0.618 8.154 1.00 58.12 80 ILE A O 1
ATOM 581 N N . LEU A 1 81 ? -0.534 0.595 6.416 1.00 59.69 81 LEU A N 1
ATOM 582 C CA . LEU A 1 81 ? 0.757 0.679 5.735 1.00 59.69 81 LEU A CA 1
ATOM 583 C C . LEU A 1 81 ? 1.581 1.907 6.154 1.00 59.69 81 LEU A C 1
ATOM 585 O O . LEU A 1 81 ? 2.783 1.941 5.889 1.00 59.69 81 LEU A O 1
ATOM 589 N N . ALA A 1 82 ? 0.979 2.892 6.830 1.00 56.66 82 ALA A N 1
ATOM 590 C CA . ALA A 1 82 ? 1.658 4.090 7.329 1.00 56.66 82 ALA A CA 1
ATOM 591 C C . ALA A 1 82 ? 2.886 3.799 8.224 1.00 56.66 82 ALA A C 1
ATOM 593 O O . ALA A 1 82 ? 3.938 4.388 7.958 1.00 56.66 82 ALA A O 1
ATOM 594 N N . PRO A 1 83 ? 2.844 2.868 9.203 1.00 57.59 83 PRO A N 1
ATOM 595 C CA . PRO A 1 83 ? 4.022 2.548 10.016 1.00 57.59 83 PRO A CA 1
ATOM 596 C C . PRO A 1 83 ? 5.163 1.873 9.232 1.00 57.59 83 PRO A C 1
ATOM 598 O O . PRO A 1 83 ? 6.303 1.905 9.684 1.00 57.59 83 PRO A O 1
ATOM 601 N N . MET A 1 84 ? 4.905 1.324 8.036 1.00 55.03 84 MET A N 1
ATOM 602 C CA . MET A 1 84 ? 5.945 0.801 7.130 1.00 55.03 84 MET A CA 1
ATOM 603 C C . MET A 1 84 ? 6.485 1.859 6.145 1.00 55.03 84 MET A C 1
ATOM 605 O O . MET A 1 84 ? 7.196 1.525 5.198 1.00 55.03 84 MET A O 1
ATOM 609 N N . GLY A 1 85 ? 6.153 3.140 6.342 1.00 57.00 85 GLY A N 1
ATOM 610 C CA . GLY A 1 85 ? 6.508 4.229 5.424 1.00 57.00 85 GLY A CA 1
ATOM 611 C C . GLY A 1 85 ? 5.483 4.465 4.307 1.00 57.00 85 GLY A C 1
ATOM 612 O O . GLY A 1 85 ? 5.754 5.219 3.374 1.00 57.00 85 GLY A O 1
ATOM 613 N N . GLY A 1 86 ? 4.303 3.845 4.396 1.00 65.50 86 GLY A N 1
ATOM 614 C CA . GLY A 1 86 ? 3.209 3.973 3.437 1.00 65.50 86 GLY A CA 1
ATOM 615 C C . GLY A 1 86 ? 3.277 2.959 2.294 1.00 65.50 86 GLY A C 1
ATOM 616 O O . GLY A 1 86 ? 4.332 2.422 1.960 1.00 65.50 86 GLY A O 1
ATOM 617 N N . ALA A 1 87 ? 2.132 2.728 1.643 1.00 66.25 87 ALA A N 1
ATOM 618 C CA . ALA A 1 87 ? 1.989 1.766 0.542 1.00 66.25 87 ALA A CA 1
ATOM 619 C C . ALA A 1 87 ? 2.978 2.001 -0.620 1.00 66.25 87 ALA A C 1
ATOM 621 O O . ALA A 1 87 ? 3.371 1.068 -1.316 1.00 66.25 87 ALA A O 1
ATOM 622 N N . GLY A 1 88 ? 3.413 3.248 -0.803 1.00 62.22 88 GLY A N 1
ATOM 623 C CA . GLY A 1 88 ? 4.368 3.629 -1.833 1.00 62.22 88 GLY A CA 1
ATOM 624 C C . GLY A 1 88 ? 5.834 3.311 -1.515 1.00 62.22 88 GLY A C 1
ATOM 625 O O . GLY A 1 88 ? 6.613 3.097 -2.448 1.00 62.22 88 GLY A O 1
ATOM 626 N N . ASN A 1 89 ? 6.225 3.274 -0.239 1.00 71.56 89 ASN A N 1
ATOM 627 C CA . ASN A 1 89 ? 7.616 3.044 0.169 1.00 71.56 89 ASN A CA 1
ATOM 628 C C . ASN A 1 89 ? 7.950 1.552 0.330 1.00 71.56 89 ASN A C 1
ATOM 630 O O . ASN A 1 89 ? 9.073 1.184 0.669 1.00 71.56 89 ASN A O 1
ATOM 634 N N . LEU A 1 90 ? 6.971 0.681 0.073 1.00 75.00 90 LEU A N 1
ATOM 635 C CA . LEU A 1 90 ? 7.183 -0.756 0.039 1.00 75.00 90 LEU A CA 1
ATOM 636 C C . LEU A 1 90 ? 8.154 -1.124 -1.094 1.00 75.00 90 LEU A C 1
ATOM 638 O O . LEU A 1 90 ? 8.098 -0.506 -2.162 1.00 75.00 90 LEU A O 1
ATOM 642 N N . PRO A 1 91 ? 9.005 -2.149 -0.915 1.00 75.25 91 PRO A N 1
ATOM 643 C CA . PRO A 1 91 ? 9.866 -2.645 -1.984 1.00 75.25 91 PRO A CA 1
ATOM 644 C C . PRO A 1 91 ? 9.041 -3.035 -3.214 1.00 75.25 91 PRO A C 1
ATOM 646 O O . PRO A 1 91 ? 7.960 -3.600 -3.077 1.00 75.25 91 PRO A O 1
ATOM 649 N N . ALA A 1 92 ? 9.555 -2.801 -4.418 1.00 75.19 92 ALA A N 1
ATOM 650 C CA . ALA A 1 92 ? 8.854 -3.022 -5.683 1.00 75.19 92 ALA A CA 1
ATOM 651 C C . ALA A 1 92 ? 8.266 -4.440 -5.823 1.00 75.19 92 ALA A C 1
ATOM 653 O O . ALA A 1 92 ? 7.189 -4.613 -6.394 1.00 75.19 92 ALA A O 1
ATOM 654 N N . GLY A 1 93 ? 8.918 -5.450 -5.236 1.00 72.75 93 GLY A N 1
ATOM 655 C CA . GLY A 1 93 ? 8.415 -6.828 -5.185 1.00 72.75 93 GLY A CA 1
ATOM 656 C C . GLY A 1 93 ? 7.087 -7.004 -4.430 1.00 72.75 93 GLY A C 1
ATOM 657 O O . GLY A 1 93 ? 6.378 -7.980 -4.662 1.00 72.75 93 GLY A O 1
ATOM 658 N N . TYR A 1 94 ? 6.692 -6.051 -3.580 1.00 73.00 94 TYR A N 1
ATOM 659 C CA . TYR A 1 94 ? 5.409 -6.071 -2.871 1.00 73.00 94 TYR A CA 1
ATOM 660 C C . TYR A 1 94 ? 4.217 -5.742 -3.771 1.00 73.00 94 TYR A C 1
ATOM 662 O O . TYR A 1 94 ? 3.090 -6.063 -3.403 1.00 73.00 94 TYR A O 1
ATOM 670 N N . LEU A 1 95 ? 4.446 -5.200 -4.973 1.00 76.50 95 LEU A N 1
ATOM 671 C CA . LEU A 1 95 ? 3.384 -4.933 -5.949 1.00 76.50 95 LEU A CA 1
ATOM 672 C C . LEU A 1 95 ? 2.600 -6.205 -6.330 1.00 76.50 95 LEU A C 1
ATOM 674 O O . LEU A 1 95 ? 1.406 -6.150 -6.620 1.00 76.50 95 LEU A O 1
ATOM 678 N N . VAL A 1 96 ? 3.280 -7.355 -6.309 1.00 77.19 96 VAL A N 1
ATOM 679 C CA . VAL A 1 96 ? 2.728 -8.676 -6.647 1.00 77.19 96 VAL A CA 1
ATOM 680 C C . VAL A 1 96 ? 2.464 -9.548 -5.416 1.00 77.19 96 VAL A C 1
ATOM 682 O O . VAL A 1 96 ? 2.030 -10.690 -5.554 1.00 77.19 96 VAL A O 1
ATOM 685 N N . HIS A 1 97 ? 2.729 -9.044 -4.207 1.00 76.25 97 HIS A N 1
ATOM 686 C CA . HIS A 1 97 ? 2.617 -9.847 -2.994 1.00 76.25 97 HIS A CA 1
ATOM 687 C C . HIS A 1 97 ? 1.170 -9.871 -2.468 1.00 76.25 97 HIS A C 1
ATOM 689 O O . HIS A 1 97 ? 0.585 -8.807 -2.233 1.00 76.25 97 HIS A O 1
ATOM 695 N N . PRO A 1 98 ? 0.584 -11.054 -2.193 1.00 71.44 98 PRO A N 1
ATOM 696 C CA . PRO A 1 98 ? -0.825 -11.169 -1.809 1.00 71.44 98 PRO A CA 1
ATOM 697 C C . PRO A 1 98 ? -1.137 -10.505 -0.461 1.00 71.44 98 PRO A C 1
ATOM 699 O O . PRO A 1 98 ? -2.241 -10.002 -0.266 1.00 71.44 98 PRO A O 1
ATOM 702 N N . LEU A 1 99 ? -0.175 -10.464 0.471 1.00 67.38 99 LEU A N 1
ATOM 703 C CA . LEU A 1 99 ? -0.364 -9.773 1.755 1.00 67.38 99 LEU A CA 1
ATOM 704 C C . LEU A 1 99 ? -0.396 -8.248 1.598 1.00 67.38 99 LEU A C 1
ATOM 706 O O . LEU A 1 99 ? -1.191 -7.598 2.265 1.00 67.38 99 LEU A O 1
ATOM 710 N N . ALA A 1 100 ? 0.404 -7.682 0.688 1.00 68.88 100 ALA A N 1
ATOM 711 C CA . ALA A 1 100 ? 0.398 -6.242 0.421 1.00 68.88 100 ALA A CA 1
ATOM 712 C C . ALA A 1 100 ? -0.938 -5.810 -0.193 1.00 68.88 100 ALA A C 1
ATOM 714 O O . ALA A 1 100 ? -1.532 -4.812 0.206 1.00 68.88 100 ALA A O 1
ATOM 715 N N . TRP A 1 101 ? -1.445 -6.632 -1.115 1.00 71.75 101 TRP A N 1
ATOM 716 C CA . TRP A 1 101 ? -2.754 -6.460 -1.734 1.00 71.75 101 TRP A CA 1
ATOM 717 C C . TRP A 1 101 ? -3.905 -6.485 -0.727 1.00 71.75 101 TRP A C 1
ATOM 719 O O . TRP A 1 101 ? -4.830 -5.689 -0.839 1.00 71.75 101 TRP A O 1
ATOM 729 N N . LYS A 1 102 ? -3.844 -7.351 0.289 1.00 67.38 102 LYS A N 1
ATOM 730 C CA . LYS A 1 102 ? -4.845 -7.377 1.369 1.00 67.38 102 LYS A CA 1
ATOM 731 C C . LYS A 1 102 ? -4.716 -6.211 2.352 1.00 67.38 102 LYS A C 1
ATOM 733 O O . LYS A 1 102 ? -5.691 -5.885 3.016 1.00 67.38 102 LYS A O 1
ATOM 738 N N . ALA A 1 103 ? -3.530 -5.617 2.462 1.00 64.31 103 ALA A N 1
ATOM 739 C CA . ALA A 1 103 ? -3.223 -4.580 3.442 1.00 64.31 103 ALA A CA 1
ATOM 740 C C . ALA A 1 103 ? -3.530 -3.148 2.973 1.00 64.31 103 ALA A C 1
ATOM 742 O O . ALA A 1 103 ? -3.343 -2.230 3.759 1.00 64.31 103 ALA A O 1
ATOM 743 N N . GLY A 1 104 ? -3.980 -2.936 1.730 1.00 67.31 104 GLY A N 1
ATOM 744 C CA . GLY A 1 104 ? -4.380 -1.605 1.245 1.00 67.31 104 GLY A CA 1
ATOM 745 C C . GLY A 1 104 ? -3.624 -1.077 0.022 1.00 67.31 104 GLY A C 1
ATOM 746 O O . GLY A 1 104 ? -3.778 0.078 -0.374 1.00 67.31 104 GLY A O 1
ATOM 747 N N . LEU A 1 105 ? -2.780 -1.908 -0.601 1.00 74.69 105 LEU A N 1
ATOM 748 C CA . LEU A 1 105 ? -2.140 -1.573 -1.876 1.00 74.69 105 LEU A CA 1
ATOM 749 C C . LEU A 1 105 ? -3.145 -1.231 -3.009 1.00 74.69 105 LEU A C 1
ATOM 751 O O . LEU A 1 105 ? -2.836 -0.330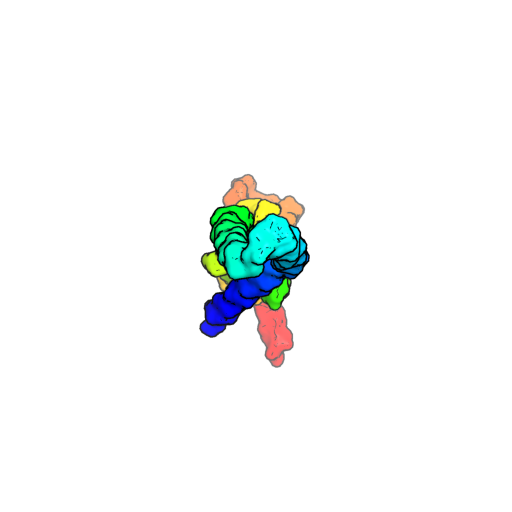 -3.791 1.00 74.69 105 LEU A O 1
ATOM 755 N N . PRO A 1 106 ? -4.330 -1.876 -3.120 1.00 76.12 106 PRO A N 1
ATOM 756 C CA . PRO A 1 106 ? -5.315 -1.571 -4.160 1.00 76.12 106 PRO A CA 1
ATOM 757 C C . PRO A 1 106 ? -5.849 -0.143 -4.070 1.00 76.12 106 PRO A C 1
ATOM 759 O O . PRO A 1 106 ? -5.996 0.518 -5.097 1.00 76.12 106 PRO A O 1
ATOM 762 N N . GLU A 1 107 ? -6.094 0.365 -2.858 1.00 73.69 107 GLU A N 1
ATOM 763 C CA . GLU A 1 107 ? -6.489 1.759 -2.656 1.00 73.69 107 GLU A CA 1
ATOM 764 C C . GLU A 1 107 ? -5.401 2.728 -3.131 1.00 73.69 107 GLU A C 1
ATOM 766 O O . GLU A 1 107 ? -5.717 3.745 -3.748 1.00 73.69 107 GLU A O 1
ATOM 771 N N . TYR A 1 108 ? -4.127 2.395 -2.909 1.00 75.06 108 TYR A N 1
ATOM 772 C CA . TYR A 1 108 ? -2.995 3.222 -3.332 1.00 75.06 108 TYR A CA 1
ATOM 773 C C . TYR A 1 108 ? -2.832 3.280 -4.860 1.00 75.06 108 TYR A C 1
ATOM 775 O O . TYR A 1 108 ? -2.555 4.338 -5.423 1.00 75.06 108 TYR A O 1
ATOM 783 N N . VAL A 1 109 ? -3.035 2.157 -5.554 1.00 78.69 109 VAL A N 1
ATOM 784 C CA . VAL A 1 109 ? -2.871 2.057 -7.019 1.00 78.69 109 VAL A CA 1
ATOM 785 C C . VAL A 1 109 ? -4.148 2.352 -7.810 1.00 78.69 109 VAL A C 1
ATOM 787 O O . VAL A 1 109 ? -4.119 2.322 -9.036 1.00 78.69 109 VAL A O 1
ATOM 790 N N . LYS A 1 110 ? -5.259 2.698 -7.149 1.00 78.81 110 LYS A N 1
ATOM 791 C CA . LYS A 1 110 ? -6.576 2.928 -7.774 1.00 78.81 110 LYS A CA 1
ATOM 792 C C . LYS A 1 110 ? -6.579 3.977 -8.900 1.00 78.81 110 LYS A C 1
ATOM 794 O O . LYS A 1 110 ? -7.436 3.931 -9.776 1.00 78.81 110 LYS A O 1
ATOM 799 N N . GLY A 1 111 ? -5.640 4.925 -8.884 1.00 77.62 111 GLY A N 1
ATOM 800 C CA . GLY A 1 111 ? -5.476 5.949 -9.927 1.00 77.62 111 GLY A CA 1
ATOM 801 C C . GLY A 1 111 ? -4.485 5.589 -11.041 1.00 77.62 111 GLY A C 1
ATOM 802 O O . GLY A 1 111 ? -4.263 6.398 -11.941 1.00 77.62 111 GLY A O 1
ATOM 803 N N . VAL A 1 112 ? -3.852 4.415 -10.982 1.00 80.44 112 VAL A N 1
ATOM 804 C CA . VAL A 1 112 ? -2.828 3.993 -11.943 1.00 80.44 112 VAL A CA 1
ATOM 805 C C . VAL A 1 112 ? -3.488 3.219 -13.090 1.00 80.44 112 VAL A C 1
ATOM 807 O O . VAL A 1 112 ? -4.174 2.231 -12.838 1.00 80.44 112 VAL A O 1
ATOM 810 N N . PRO A 1 113 ? -3.262 3.608 -14.360 1.00 83.69 113 PRO A N 1
ATOM 811 C CA . PRO A 1 113 ? -3.739 2.850 -15.511 1.00 83.69 113 PRO A CA 1
ATOM 812 C C . PRO A 1 113 ? -3.247 1.400 -15.489 1.00 83.69 113 PRO A C 1
ATOM 814 O O . PRO A 1 113 ? -2.060 1.142 -15.280 1.00 83.69 113 PRO A O 1
ATOM 817 N N . GLU A 1 114 ? -4.133 0.459 -15.809 1.00 82.50 114 GLU A N 1
ATOM 818 C CA . GLU A 1 114 ? -3.840 -0.981 -15.788 1.00 82.50 114 GLU A CA 1
ATOM 819 C C . GLU A 1 114 ? -2.648 -1.360 -16.685 1.00 82.50 114 GLU A C 1
ATOM 821 O O . GLU A 1 114 ? -1.804 -2.175 -16.313 1.00 82.50 114 GLU A O 1
ATOM 826 N N . ARG A 1 115 ? -2.501 -0.664 -17.819 1.00 80.00 115 ARG A N 1
ATOM 827 C CA . ARG A 1 115 ? -1.338 -0.756 -18.714 1.00 80.00 115 ARG A CA 1
ATOM 828 C C . ARG A 1 115 ? -0.015 -0.477 -17.989 1.00 80.00 115 ARG A C 1
ATOM 830 O O . ARG A 1 115 ? 0.930 -1.255 -18.092 1.00 80.00 115 ARG A O 1
ATOM 837 N N . ARG A 1 116 ? 0.052 0.615 -17.217 1.00 82.44 116 ARG A N 1
ATOM 838 C CA . ARG A 1 116 ? 1.246 0.976 -16.429 1.00 82.44 116 ARG A CA 1
ATOM 839 C C . ARG A 1 116 ? 1.503 -0.030 -15.322 1.00 82.44 116 ARG A C 1
ATOM 841 O O . ARG A 1 116 ? 2.655 -0.359 -15.055 1.00 82.44 116 ARG A O 1
ATOM 848 N N . MET A 1 117 ? 0.437 -0.535 -14.710 1.00 83.69 117 MET A N 1
ATOM 849 C CA . MET A 1 117 ? 0.542 -1.528 -13.654 1.00 83.69 117 MET A CA 1
ATOM 850 C C . MET A 1 117 ? 1.119 -2.847 -14.178 1.00 83.69 117 MET A C 1
ATOM 852 O O . MET A 1 117 ? 2.002 -3.408 -13.539 1.00 83.69 117 MET A O 1
ATOM 856 N N . ARG A 1 118 ? 0.723 -3.291 -15.377 1.00 84.50 118 ARG A N 1
ATOM 857 C CA . ARG A 1 118 ? 1.291 -4.480 -16.034 1.00 84.50 118 ARG A CA 1
ATOM 858 C C . ARG A 1 118 ? 2.792 -4.333 -16.306 1.00 84.50 118 ARG A C 1
ATOM 860 O O . ARG A 1 118 ? 3.561 -5.218 -15.941 1.00 84.50 118 ARG A O 1
ATOM 867 N N . MET A 1 119 ? 3.213 -3.194 -16.860 1.00 82.69 119 MET A N 1
ATOM 868 C CA . MET A 1 119 ? 4.635 -2.902 -17.094 1.00 82.69 119 MET A CA 1
ATOM 869 C C . MET A 1 119 ? 5.430 -2.837 -15.780 1.00 82.69 119 MET A C 1
ATOM 871 O O . MET A 1 119 ? 6.534 -3.371 -15.689 1.00 82.69 119 MET A O 1
ATOM 875 N N . ALA A 1 120 ? 4.860 -2.234 -14.732 1.00 83.94 120 ALA A N 1
ATOM 876 C CA . ALA A 1 120 ? 5.471 -2.208 -13.406 1.00 83.94 120 ALA A CA 1
ATOM 877 C C . ALA A 1 120 ? 5.610 -3.623 -12.815 1.00 83.94 120 ALA A C 1
ATOM 879 O O . ALA A 1 120 ? 6.670 -3.966 -12.300 1.00 83.94 120 ALA A O 1
ATOM 880 N N . VAL A 1 121 ? 4.587 -4.474 -12.937 1.00 84.81 121 VAL A N 1
ATOM 881 C CA . VAL A 1 121 ? 4.639 -5.883 -12.507 1.00 84.81 121 VAL A CA 1
ATOM 882 C C . VAL A 1 121 ? 5.752 -6.651 -13.224 1.00 84.81 121 VAL A C 1
ATOM 884 O O . VAL A 1 121 ? 6.455 -7.431 -12.591 1.00 84.81 121 VAL A O 1
ATOM 887 N N . GLU A 1 122 ? 5.961 -6.425 -14.517 1.00 85.19 122 GLU A N 1
ATOM 888 C CA . GLU A 1 122 ? 7.041 -7.086 -15.259 1.00 85.19 122 GLU A CA 1
ATOM 889 C C . GLU A 1 122 ? 8.435 -6.645 -14.775 1.00 85.19 122 GLU A C 1
ATOM 891 O O . GLU A 1 122 ? 9.357 -7.453 -14.626 1.00 85.19 122 GLU A O 1
ATOM 896 N N . LEU A 1 123 ? 8.576 -5.358 -14.462 1.00 82.06 123 LEU A N 1
ATOM 897 C CA . LEU A 1 123 ? 9.826 -4.744 -14.015 1.00 82.06 123 LEU A CA 1
ATOM 898 C C . LEU A 1 123 ? 10.099 -4.928 -12.513 1.00 82.06 123 LEU A C 1
ATOM 900 O O . LEU A 1 123 ? 11.235 -4.730 -12.074 1.00 82.06 123 LEU A O 1
ATOM 904 N N . CYS A 1 124 ? 9.108 -5.355 -11.722 1.00 82.31 124 CYS A N 1
ATOM 905 C CA . CYS A 1 124 ? 9.219 -5.450 -10.262 1.00 82.31 124 CYS A CA 1
ATOM 906 C C . CYS A 1 124 ? 10.311 -6.423 -9.800 1.00 82.31 124 CYS A C 1
ATOM 908 O O . CYS A 1 124 ? 10.919 -6.213 -8.756 1.00 82.31 124 CYS A O 1
ATOM 910 N N . ARG A 1 125 ? 10.609 -7.457 -10.602 1.00 76.75 125 ARG A N 1
ATOM 911 C CA . ARG A 1 125 ? 11.669 -8.438 -10.313 1.00 76.75 125 ARG A CA 1
ATOM 912 C C . ARG A 1 125 ? 13.077 -7.883 -10.513 1.00 76.75 125 ARG A C 1
ATOM 914 O O . ARG A 1 125 ? 14.024 -8.439 -9.968 1.00 76.75 125 ARG A O 1
ATOM 921 N N . LYS A 1 126 ? 13.220 -6.836 -11.328 1.00 77.00 126 LYS A N 1
ATOM 922 C CA . LYS A 1 126 ? 14.513 -6.237 -11.686 1.00 77.00 126 LYS A CA 1
ATOM 923 C C . LYS A 1 126 ? 14.796 -4.959 -10.904 1.00 77.00 126 LYS A C 1
ATOM 925 O O . LYS A 1 126 ? 15.956 -4.619 -10.713 1.00 77.00 126 LYS A O 1
ATOM 930 N N . HIS A 1 127 ? 13.760 -4.250 -10.458 1.00 77.44 127 HIS A N 1
ATOM 931 C CA . HIS A 1 127 ? 13.921 -2.981 -9.760 1.00 77.44 127 HIS A CA 1
ATOM 932 C C . HIS A 1 127 ? 14.182 -3.192 -8.254 1.00 77.44 127 HIS A C 1
ATOM 934 O O . HIS A 1 127 ? 13.309 -3.700 -7.554 1.00 77.44 127 HIS A O 1
ATOM 940 N N . PRO A 1 128 ? 15.322 -2.725 -7.706 1.00 68.19 128 PRO A N 1
ATOM 941 C CA . PRO A 1 128 ? 15.641 -2.866 -6.278 1.00 68.19 128 PRO A CA 1
ATOM 942 C C . PRO A 1 128 ? 14.977 -1.810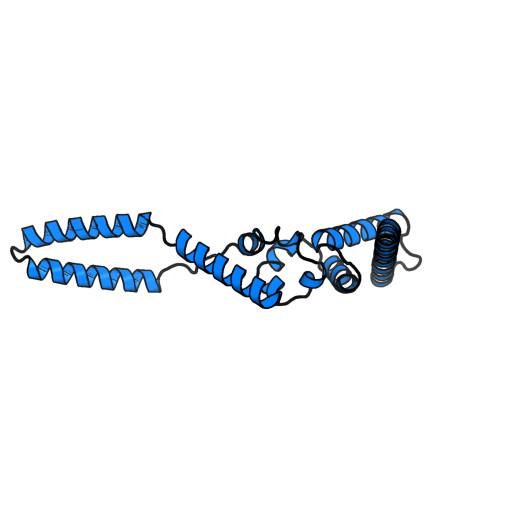 -5.369 1.00 68.19 128 PRO A C 1
ATOM 944 O O . PRO A 1 128 ? 15.327 -1.702 -4.199 1.00 68.19 128 PRO A O 1
ATOM 947 N N . GLY A 1 129 ? 14.081 -0.977 -5.905 1.00 78.25 129 GLY A N 1
ATOM 948 C CA . GLY A 1 129 ? 13.589 0.243 -5.258 1.00 78.25 129 GLY A CA 1
ATOM 949 C C . GLY A 1 129 ? 12.165 0.107 -4.738 1.00 78.25 129 GLY A C 1
ATOM 950 O O . GLY A 1 129 ? 11.628 -0.995 -4.656 1.00 78.25 129 GLY A O 1
ATOM 951 N N . ALA A 1 130 ? 11.549 1.234 -4.392 1.00 82.31 130 ALA A N 1
ATOM 952 C CA . ALA A 1 130 ? 10.183 1.266 -3.890 1.00 82.31 130 ALA A CA 1
ATOM 953 C C . ALA A 1 130 ? 9.135 1.160 -5.015 1.00 82.31 130 ALA A C 1
ATOM 955 O O . ALA A 1 130 ? 9.395 1.499 -6.172 1.00 82.31 130 ALA A O 1
ATOM 956 N N . VAL A 1 131 ? 7.915 0.744 -4.668 1.00 79.75 131 VAL A N 1
ATOM 957 C CA . VAL A 1 131 ? 6.762 0.686 -5.581 1.00 79.75 131 VAL A CA 1
ATOM 958 C C . VAL A 1 131 ? 6.492 2.050 -6.227 1.00 79.75 131 VAL A C 1
ATOM 960 O O . VAL A 1 131 ? 6.248 2.117 -7.432 1.00 79.75 131 VAL A O 1
ATOM 963 N N . THR A 1 132 ? 6.586 3.147 -5.466 1.00 82.62 132 THR A N 1
ATOM 964 C CA . THR A 1 132 ? 6.382 4.502 -6.017 1.00 82.62 132 THR A CA 1
ATOM 965 C C . THR A 1 132 ? 7.423 4.853 -7.072 1.00 82.62 132 THR A C 1
ATOM 967 O O . THR A 1 132 ? 7.091 5.449 -8.098 1.00 82.62 132 THR A O 1
ATOM 970 N N . ASP A 1 133 ? 8.681 4.490 -6.830 1.00 82.25 133 ASP A N 1
ATOM 971 C CA . ASP A 1 133 ? 9.780 4.803 -7.740 1.00 82.25 133 ASP A CA 1
ATOM 972 C C . ASP A 1 133 ? 9.669 3.992 -9.024 1.00 82.25 133 ASP A C 1
ATOM 974 O O . ASP A 1 133 ? 9.820 4.548 -10.110 1.00 82.25 133 ASP A O 1
ATOM 978 N N . LEU A 1 134 ? 9.285 2.720 -8.911 1.00 84.19 134 LEU A N 1
ATOM 979 C CA . LEU A 1 134 ? 8.975 1.875 -10.056 1.00 84.19 134 LEU A CA 1
ATOM 980 C C . LEU A 1 134 ? 7.839 2.467 -10.905 1.00 84.19 134 LEU A C 1
ATOM 982 O O . LEU A 1 134 ? 7.973 2.569 -12.124 1.00 84.19 134 LEU A O 1
ATOM 986 N N . LEU A 1 135 ? 6.742 2.907 -10.281 1.00 85.19 135 LEU A N 1
ATOM 987 C CA . LEU A 1 135 ? 5.619 3.528 -10.994 1.00 85.19 135 LEU A CA 1
ATOM 988 C C . LEU A 1 135 ? 6.023 4.845 -11.675 1.00 85.19 135 LEU A C 1
ATOM 990 O O . LEU A 1 135 ? 5.678 5.070 -12.836 1.00 85.19 135 LEU A O 1
ATOM 994 N N . ARG A 1 136 ? 6.808 5.689 -10.994 1.00 86.50 136 ARG A N 1
ATOM 995 C CA . ARG A 1 136 ? 7.361 6.930 -11.564 1.00 86.50 136 ARG A CA 1
ATOM 996 C C . ARG A 1 136 ? 8.332 6.661 -12.710 1.00 86.50 136 ARG A C 1
ATOM 998 O O . ARG A 1 136 ? 8.371 7.429 -13.670 1.00 86.50 136 ARG A O 1
ATOM 1005 N N . LEU A 1 137 ? 9.119 5.591 -12.625 1.00 86.25 137 LEU A N 1
ATOM 1006 C CA . LEU A 1 137 ? 10.063 5.189 -13.663 1.00 86.25 137 LEU A CA 1
ATOM 1007 C C . LEU A 1 137 ? 9.323 4.728 -14.921 1.00 86.25 137 LEU A C 1
ATOM 1009 O O . LEU A 1 137 ? 9.686 5.147 -16.022 1.00 86.25 137 LEU A O 1
ATOM 1013 N N . VAL A 1 138 ? 8.252 3.947 -14.766 1.00 86.75 138 VAL A N 1
ATOM 1014 C CA . VAL A 1 138 ? 7.369 3.558 -15.877 1.00 86.75 138 VAL A CA 1
ATOM 1015 C C . VAL A 1 138 ? 6.704 4.786 -16.497 1.00 86.75 138 VAL A C 1
ATOM 1017 O O . VAL A 1 138 ? 6.725 4.936 -17.715 1.00 86.75 138 VAL A O 1
ATOM 1020 N N . GLU A 1 139 ? 6.187 5.712 -15.688 1.00 87.88 139 GLU A N 1
ATOM 1021 C CA . GLU A 1 139 ? 5.586 6.951 -16.193 1.00 87.88 139 GLU A CA 1
ATOM 1022 C C . GLU A 1 139 ? 6.592 7.824 -16.959 1.00 87.88 139 GLU A C 1
ATOM 1024 O O . GLU A 1 139 ? 6.292 8.316 -18.048 1.00 87.88 139 GLU A O 1
ATOM 1029 N N . ARG A 1 140 ? 7.807 7.998 -16.426 1.00 86.69 140 ARG A N 1
ATOM 1030 C CA . ARG A 1 140 ? 8.878 8.742 -17.102 1.00 86.69 140 ARG A CA 1
ATOM 1031 C C . ARG A 1 140 ? 9.260 8.082 -18.425 1.00 86.69 140 ARG A C 1
ATOM 1033 O O . ARG A 1 140 ? 9.471 8.782 -19.411 1.00 86.69 140 ARG A O 1
ATOM 1040 N N . SER A 1 141 ? 9.338 6.756 -18.439 1.00 84.00 141 SER A N 1
ATOM 1041 C CA . SER A 1 141 ? 9.664 5.979 -19.635 1.00 84.00 141 SER A CA 1
ATOM 1042 C C . SER A 1 141 ? 8.567 6.103 -20.692 1.00 84.00 141 SER A C 1
ATOM 1044 O O . SER A 1 141 ? 8.872 6.298 -21.863 1.00 84.00 141 SER A O 1
ATOM 1046 N N . GLU A 1 142 ? 7.294 6.089 -20.288 1.00 84.94 142 GLU A N 1
ATOM 1047 C CA . GLU A 1 142 ? 6.163 6.305 -21.195 1.00 84.94 142 GLU A CA 1
ATOM 1048 C C . GLU A 1 142 ? 6.188 7.702 -21.826 1.00 84.94 142 GLU A C 1
ATOM 1050 O O . GLU A 1 142 ? 6.011 7.819 -23.039 1.00 84.94 142 GLU A O 1
ATOM 1055 N N . ARG A 1 143 ? 6.458 8.750 -21.033 1.00 85.12 143 ARG A N 1
ATOM 1056 C CA . ARG A 1 143 ? 6.612 10.120 -21.554 1.00 85.12 143 ARG A CA 1
ATOM 1057 C C . ARG A 1 143 ? 7.790 10.223 -22.520 1.00 85.12 143 ARG A C 1
ATOM 1059 O O . ARG A 1 143 ? 7.635 10.743 -23.614 1.00 85.12 143 ARG A O 1
ATOM 1066 N N . TRP A 1 144 ? 8.940 9.650 -22.170 1.00 82.12 144 TRP A N 1
ATOM 1067 C CA . TRP A 1 144 ? 10.118 9.684 -23.039 1.00 82.12 144 TRP A CA 1
ATOM 1068 C C . TRP A 1 144 ? 9.885 8.972 -24.379 1.00 82.12 144 TRP A C 1
ATOM 1070 O O . TRP A 1 144 ? 10.251 9.499 -25.426 1.00 82.12 144 TRP A O 1
ATOM 1080 N N . VAL A 1 145 ? 9.228 7.808 -24.367 1.00 79.81 145 VAL A N 1
ATOM 1081 C CA . VAL A 1 145 ? 8.827 7.114 -25.601 1.00 79.81 145 VAL A CA 1
ATOM 1082 C C . VAL A 1 145 ? 7.790 7.938 -26.369 1.00 79.81 145 VAL A C 1
ATOM 1084 O O . VAL A 1 145 ? 7.854 8.015 -27.588 1.00 79.81 145 VAL A O 1
ATOM 1087 N N . ALA A 1 146 ? 6.855 8.612 -25.696 1.00 79.56 146 ALA A N 1
ATOM 1088 C CA . ALA A 1 146 ? 5.918 9.506 -26.373 1.00 79.56 146 ALA A CA 1
ATOM 1089 C C . ALA A 1 146 ? 6.601 10.688 -27.083 1.00 79.56 146 ALA A C 1
ATOM 1091 O O . ALA A 1 146 ? 6.186 11.027 -28.189 1.00 79.56 146 ALA A O 1
ATOM 1092 N N . ASP A 1 147 ? 7.640 11.262 -26.476 1.00 78.75 147 ASP A N 1
ATOM 1093 C CA . ASP A 1 147 ? 8.255 12.512 -26.933 1.00 78.75 147 ASP A CA 1
ATOM 1094 C C . ASP A 1 147 ? 9.429 12.299 -27.908 1.00 78.75 147 ASP A C 1
ATOM 1096 O O . ASP A 1 147 ? 9.600 13.064 -28.855 1.00 78.75 147 ASP A O 1
ATOM 1100 N N . VAL A 1 148 ? 10.267 11.279 -27.680 1.00 71.25 148 VAL A N 1
ATOM 1101 C CA . VAL A 1 148 ? 11.581 11.128 -28.346 1.00 71.25 148 VAL A CA 1
ATOM 1102 C C . VAL A 1 148 ? 11.600 9.988 -29.366 1.00 71.25 148 VAL A C 1
ATOM 1104 O O . VAL A 1 148 ? 12.361 10.027 -30.336 1.00 71.25 148 VAL A O 1
ATOM 1107 N N . LYS A 1 149 ? 10.775 8.960 -29.161 1.00 61.56 149 LYS A N 1
ATOM 1108 C CA . LYS A 1 149 ? 10.659 7.798 -30.047 1.00 61.56 149 LYS A CA 1
ATOM 1109 C C . LYS A 1 149 ? 9.219 7.283 -30.069 1.00 61.56 149 LYS A C 1
ATOM 1111 O O . LYS A 1 149 ? 8.947 6.258 -29.447 1.00 61.56 149 LYS A O 1
ATOM 1116 N N . PRO A 1 150 ? 8.292 7.916 -30.808 1.00 59.97 150 PRO A N 1
ATOM 1117 C CA . PRO A 1 150 ? 7.146 7.164 -31.299 1.00 59.97 150 PRO A CA 1
ATOM 1118 C C . PRO A 1 150 ? 7.736 6.027 -32.150 1.00 59.97 150 PRO A C 1
ATOM 1120 O O . PRO A 1 150 ? 8.285 6.282 -33.219 1.00 59.97 150 PRO A O 1
ATOM 1123 N N . GLY A 1 151 ? 7.799 4.822 -31.584 1.00 54.16 151 GLY A N 1
ATOM 1124 C CA . GLY A 1 151 ? 8.613 3.714 -32.075 1.00 54.16 151 GLY A CA 1
ATOM 1125 C C . GLY A 1 151 ? 8.426 3.394 -33.557 1.00 54.16 151 GLY A C 1
ATOM 1126 O O . GLY A 1 151 ? 7.407 3.701 -34.171 1.00 54.16 151 GLY A O 1
ATOM 1127 N N . LYS A 1 152 ? 9.433 2.712 -34.117 1.00 54.94 152 LYS A N 1
ATOM 1128 C CA . LYS A 1 152 ? 9.431 2.155 -35.484 1.00 54.94 152 LYS A CA 1
ATOM 1129 C C . LYS A 1 152 ? 8.211 1.263 -35.775 1.00 54.94 152 LYS A C 1
ATOM 1131 O O . LYS A 1 152 ? 7.891 1.085 -36.946 1.00 54.94 152 LYS A O 1
ATOM 1136 N N . ASP A 1 153 ? 7.556 0.754 -34.729 1.00 57.50 153 ASP A N 1
ATOM 1137 C CA . ASP A 1 153 ? 6.248 0.104 -34.765 1.00 57.50 153 ASP A CA 1
ATOM 1138 C C . ASP A 1 153 ? 5.201 0.963 -34.044 1.00 57.50 153 ASP A C 1
ATOM 1140 O O . ASP A 1 153 ? 5.271 1.194 -32.837 1.00 57.50 153 ASP A O 1
ATOM 1144 N N . PHE A 1 154 ? 4.181 1.391 -34.790 1.00 60.28 154 PHE A N 1
ATOM 1145 C CA . PHE A 1 154 ? 3.060 2.198 -34.290 1.00 60.28 154 PHE A CA 1
ATOM 1146 C C . PHE A 1 154 ? 2.001 1.375 -33.539 1.00 60.28 154 PHE A C 1
ATOM 1148 O O . PHE A 1 154 ? 0.953 1.907 -33.164 1.00 60.28 154 PHE A O 1
ATOM 1155 N N . SER A 1 155 ? 2.241 0.078 -33.325 1.00 76.12 155 SER A N 1
ATOM 1156 C CA . SER A 1 155 ? 1.312 -0.769 -32.588 1.00 76.12 155 SER A CA 1
ATOM 1157 C C . SER A 1 155 ? 1.373 -0.464 -31.080 1.00 76.12 155 SER A C 1
ATOM 1159 O O . SER A 1 155 ? 2.436 -0.139 -30.537 1.00 76.12 155 SER A O 1
ATOM 1161 N N . PRO A 1 156 ? 0.240 -0.566 -30.364 1.00 72.50 156 PRO A N 1
ATOM 1162 C CA . PRO A 1 156 ? 0.202 -0.348 -28.918 1.00 72.50 156 PRO A CA 1
ATOM 1163 C C . PRO A 1 156 ? 1.128 -1.306 -28.149 1.00 72.50 156 PRO A C 1
ATOM 1165 O O . PRO A 1 156 ? 1.725 -0.885 -27.157 1.00 72.50 156 PRO A O 1
ATOM 1168 N N . GLU A 1 157 ? 1.308 -2.535 -28.643 1.00 77.69 157 GLU A N 1
ATOM 1169 C CA . GLU A 1 157 ? 2.199 -3.555 -28.069 1.00 77.69 157 GLU A CA 1
ATOM 1170 C C . GLU A 1 157 ? 3.685 -3.228 -28.283 1.00 77.69 157 GLU A C 1
ATOM 1172 O O . GLU A 1 157 ? 4.479 -3.314 -27.345 1.00 77.69 157 GLU A O 1
ATOM 1177 N N . GLY A 1 158 ? 4.068 -2.779 -29.485 1.00 76.75 158 GLY A N 1
ATOM 1178 C CA . GLY A 1 158 ? 5.445 -2.366 -29.778 1.00 76.75 158 GLY A CA 1
ATOM 1179 C C . GLY A 1 158 ? 5.883 -1.192 -28.901 1.00 76.75 158 GLY A C 1
ATOM 1180 O O . GLY A 1 158 ? 6.991 -1.176 -28.362 1.00 76.75 158 GLY A O 1
ATOM 1181 N N . ARG A 1 159 ? 4.963 -0.253 -28.655 1.00 76.88 159 ARG A N 1
ATOM 1182 C CA . ARG A 1 159 ? 5.197 0.885 -27.761 1.00 76.88 159 ARG A CA 1
ATOM 1183 C C . ARG A 1 159 ? 5.370 0.465 -26.298 1.00 76.88 159 ARG A C 1
ATOM 1185 O O . ARG A 1 159 ? 6.196 1.049 -25.606 1.00 76.88 159 ARG A O 1
ATOM 1192 N N . GLU A 1 160 ? 4.631 -0.535 -25.816 1.00 81.06 160 GLU A N 1
ATOM 1193 C CA . GLU A 1 160 ? 4.825 -1.084 -24.459 1.00 81.06 160 GLU A CA 1
ATOM 1194 C C . GLU A 1 160 ? 6.187 -1.758 -24.316 1.00 81.06 160 GLU A C 1
ATOM 1196 O O . GLU A 1 160 ? 6.909 -1.491 -23.354 1.00 81.06 160 GLU A O 1
ATOM 1201 N N . ALA A 1 161 ? 6.579 -2.565 -25.303 1.00 82.56 161 ALA A N 1
ATOM 1202 C CA . ALA A 1 161 ? 7.873 -3.234 -25.307 1.00 82.56 161 ALA A CA 1
ATOM 1203 C C . ALA A 1 161 ? 9.042 -2.232 -25.286 1.00 82.56 161 ALA A C 1
ATOM 1205 O O . ALA A 1 161 ? 10.031 -2.444 -24.580 1.00 82.56 161 ALA A O 1
ATOM 1206 N N . GLU A 1 162 ? 8.930 -1.110 -26.006 1.00 82.12 162 GLU A N 1
ATOM 1207 C CA . GLU A 1 162 ? 9.931 -0.039 -25.962 1.00 82.12 162 GLU A CA 1
ATOM 1208 C C . GLU A 1 162 ? 10.002 0.647 -24.591 1.00 82.12 162 GLU A C 1
ATOM 1210 O O . GLU A 1 162 ? 11.105 0.882 -24.088 1.00 82.12 162 GLU A O 1
ATOM 1215 N N . VAL A 1 163 ? 8.854 0.911 -23.956 1.00 83.44 163 VAL A N 1
ATOM 1216 C CA . VAL A 1 163 ? 8.793 1.486 -22.601 1.00 83.44 163 VAL A CA 1
ATOM 1217 C C . VAL A 1 163 ? 9.446 0.551 -21.586 1.00 83.44 163 VAL A C 1
ATOM 1219 O O . VAL A 1 163 ? 10.298 0.995 -20.816 1.00 83.44 163 VAL A O 1
ATOM 1222 N N . VAL A 1 164 ? 9.110 -0.742 -21.608 1.00 85.00 164 VAL A N 1
ATOM 1223 C CA . VAL A 1 164 ? 9.699 -1.749 -20.709 1.00 85.00 164 VAL A CA 1
ATOM 1224 C C . VAL A 1 164 ? 11.200 -1.887 -20.951 1.00 85.00 164 VAL A C 1
ATOM 1226 O O . VAL A 1 164 ? 11.979 -1.929 -19.998 1.00 85.00 164 VAL A O 1
ATOM 1229 N N . ARG A 1 165 ? 11.638 -1.904 -22.214 1.00 85.00 165 ARG A N 1
ATOM 1230 C CA . ARG A 1 165 ? 13.059 -2.006 -22.567 1.00 85.00 165 ARG A CA 1
ATOM 1231 C C . ARG A 1 165 ? 13.857 -0.800 -22.079 1.00 85.00 165 ARG A C 1
ATOM 1233 O O . ARG A 1 165 ? 14.948 -0.976 -21.538 1.00 85.00 165 ARG A O 1
ATOM 1240 N N . PHE A 1 166 ? 13.329 0.408 -22.260 1.00 85.50 166 PHE A N 1
ATOM 1241 C CA . PHE A 1 166 ? 13.974 1.629 -21.782 1.00 85.50 166 PHE A CA 1
ATOM 1242 C C . PHE A 1 166 ? 14.018 1.676 -20.252 1.00 85.50 166 PHE A C 1
ATOM 1244 O O . PHE A 1 166 ? 15.073 1.925 -19.671 1.00 85.50 166 PHE A O 1
ATOM 1251 N N . ALA A 1 167 ? 12.907 1.342 -19.596 1.00 83.50 167 ALA A N 1
ATOM 1252 C CA . ALA A 1 167 ? 12.829 1.246 -18.146 1.00 83.50 167 ALA A CA 1
ATOM 1253 C C . ALA A 1 167 ? 13.839 0.234 -17.574 1.00 83.50 167 ALA A C 1
ATOM 1255 O O . ALA A 1 167 ? 14.570 0.550 -16.637 1.00 83.50 167 ALA A O 1
ATOM 1256 N N . ALA A 1 168 ? 13.939 -0.957 -18.172 1.00 85.81 168 ALA A N 1
ATOM 1257 C CA . ALA A 1 168 ? 14.915 -1.972 -17.784 1.00 85.81 168 ALA A CA 1
ATOM 1258 C C . ALA A 1 168 ? 16.360 -1.477 -17.950 1.00 85.81 168 ALA A C 1
ATOM 1260 O O . ALA A 1 168 ? 17.195 -1.716 -17.082 1.00 85.81 168 ALA A O 1
ATOM 1261 N N . HIS A 1 169 ? 16.645 -0.741 -19.026 1.00 87.25 169 HIS A N 1
ATOM 1262 C CA . HIS A 1 169 ? 17.967 -0.162 -19.244 1.00 87.25 169 HIS A CA 1
ATOM 1263 C C . HIS A 1 169 ? 18.343 0.861 -18.161 1.00 87.25 169 HIS A C 1
ATOM 1265 O O . HIS A 1 169 ? 19.455 0.819 -17.637 1.00 87.25 169 HIS A O 1
ATOM 1271 N N . LEU A 1 170 ? 17.407 1.734 -17.772 1.00 85.56 170 LEU A N 1
ATOM 1272 C CA . LEU A 1 170 ? 17.618 2.693 -16.684 1.00 85.56 170 LEU A CA 1
ATOM 1273 C C . LEU A 1 170 ? 17.868 2.003 -15.338 1.00 85.56 170 LEU A C 1
ATOM 1275 O O . LEU A 1 170 ? 18.709 2.460 -14.563 1.00 85.56 170 LEU A O 1
ATOM 1279 N N . ILE A 1 171 ? 17.165 0.900 -15.069 1.00 85.69 171 ILE A N 1
ATOM 1280 C CA . ILE A 1 171 ? 17.374 0.092 -13.863 1.00 85.69 171 ILE A CA 1
ATOM 1281 C C . ILE A 1 171 ? 18.790 -0.499 -13.860 1.00 85.69 171 ILE A C 1
ATOM 1283 O O . ILE A 1 171 ? 19.507 -0.355 -12.871 1.00 85.69 171 ILE A O 1
ATOM 1287 N N . ASP A 1 172 ? 19.233 -1.098 -14.968 1.00 85.56 172 ASP A N 1
ATOM 1288 C CA . ASP A 1 172 ? 20.585 -1.662 -15.081 1.00 85.56 172 ASP A CA 1
ATOM 1289 C C . ASP A 1 172 ? 21.672 -0.593 -14.885 1.00 85.56 172 ASP A C 1
ATOM 1291 O O . ASP A 1 172 ? 22.687 -0.836 -14.223 1.00 85.56 172 ASP A O 1
ATOM 1295 N N . GLU A 1 173 ? 21.471 0.614 -15.422 1.00 86.81 173 GLU A N 1
ATOM 1296 C CA . GLU A 1 173 ? 22.380 1.736 -15.187 1.00 86.81 173 GLU A CA 1
ATOM 1297 C C . GLU A 1 173 ? 22.420 2.163 -13.719 1.00 86.81 173 GLU A C 1
ATOM 1299 O O . GLU A 1 173 ? 23.504 2.428 -13.191 1.00 86.81 173 GLU A O 1
ATOM 1304 N N . GLN A 1 174 ? 21.266 2.234 -13.052 1.00 81.94 174 GLN A N 1
ATOM 1305 C CA . GLN A 1 174 ? 21.199 2.558 -11.628 1.00 81.94 174 GLN A CA 1
ATOM 1306 C C . GLN A 1 174 ? 21.943 1.517 -10.793 1.00 81.94 174 GLN A C 1
ATOM 1308 O O . GLN A 1 174 ? 22.784 1.888 -9.975 1.00 81.94 174 GLN A O 1
ATOM 1313 N N . VAL A 1 175 ? 21.704 0.229 -11.044 1.00 81.00 175 VAL A N 1
ATOM 1314 C CA . VAL A 1 175 ? 22.383 -0.868 -10.340 1.00 81.00 175 VAL A CA 1
ATOM 1315 C C . VAL A 1 175 ? 23.897 -0.777 -10.532 1.00 81.00 175 VAL A C 1
ATOM 1317 O O . VAL A 1 175 ? 24.649 -0.847 -9.560 1.00 81.00 175 VAL A O 1
ATOM 1320 N N . ARG A 1 176 ? 24.368 -0.540 -11.763 1.00 84.12 176 ARG A N 1
ATOM 1321 C CA . ARG A 1 176 ? 25.804 -0.376 -12.050 1.00 84.12 176 ARG A CA 1
ATOM 1322 C C . ARG A 1 176 ? 26.411 0.846 -11.364 1.00 84.12 176 ARG A C 1
ATOM 1324 O O . ARG A 1 176 ? 27.541 0.763 -10.891 1.00 84.12 176 ARG A O 1
ATOM 1331 N N . LYS A 1 177 ? 25.701 1.976 -11.320 1.00 79.88 177 LYS A N 1
ATOM 1332 C CA . LYS A 1 177 ? 26.168 3.192 -10.633 1.00 79.88 177 LYS A CA 1
ATOM 1333 C C . LYS A 1 177 ? 26.306 2.963 -9.131 1.00 79.88 177 LYS A C 1
ATOM 1335 O O . LYS A 1 177 ? 27.331 3.328 -8.569 1.00 79.88 177 LYS A O 1
ATOM 1340 N N . VAL A 1 178 ? 25.323 2.313 -8.510 1.00 77.12 178 VAL A N 1
ATOM 1341 C CA . VAL A 1 178 ? 25.367 1.968 -7.081 1.00 77.12 178 VAL A CA 1
ATOM 1342 C C . VAL A 1 178 ? 26.513 0.999 -6.790 1.00 77.12 178 VAL A C 1
ATOM 1344 O O . VAL A 1 178 ? 27.288 1.242 -5.873 1.00 77.12 178 VAL A O 1
ATOM 1347 N N . ALA A 1 179 ? 26.687 -0.041 -7.610 1.00 75.50 179 ALA A N 1
ATOM 1348 C CA . ALA A 1 179 ? 27.783 -0.997 -7.450 1.00 75.50 179 ALA A CA 1
ATOM 1349 C C . ALA A 1 179 ? 29.172 -0.341 -7.557 1.00 75.50 179 ALA A C 1
ATOM 1351 O O . ALA A 1 179 ? 30.086 -0.725 -6.839 1.00 75.50 179 ALA A O 1
ATOM 1352 N N . ARG A 1 180 ? 29.329 0.667 -8.426 1.00 79.75 180 ARG A N 1
ATOM 1353 C CA . ARG A 1 180 ? 30.576 1.441 -8.555 1.00 79.75 180 ARG A CA 1
ATOM 1354 C C . ARG A 1 180 ? 30.814 2.420 -7.410 1.00 79.75 180 ARG A C 1
ATOM 1356 O O . ARG A 1 180 ? 31.961 2.724 -7.138 1.00 79.75 180 ARG A O 1
ATOM 1363 N N . ALA A 1 181 ? 29.759 2.946 -6.794 1.00 72.44 18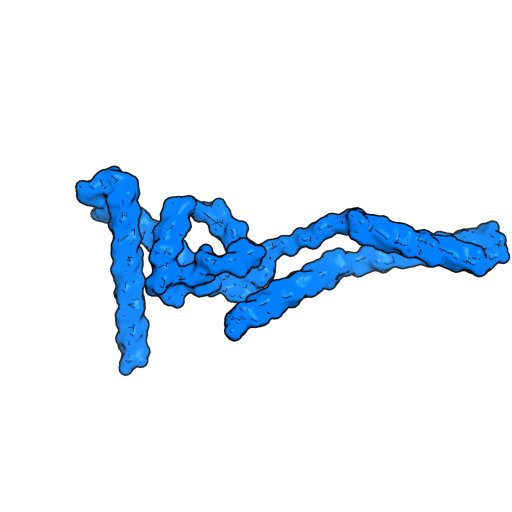1 ALA A N 1
ATOM 1364 C CA . ALA A 1 181 ? 29.877 3.863 -5.660 1.00 72.44 181 ALA A CA 1
ATOM 1365 C C . ALA A 1 181 ? 30.179 3.138 -4.336 1.00 72.44 181 ALA A C 1
ATOM 1367 O O . ALA A 1 181 ? 30.613 3.771 -3.380 1.00 72.44 181 ALA A O 1
ATOM 1368 N N . ALA A 1 182 ? 29.915 1.830 -4.276 1.00 65.00 182 ALA A N 1
ATOM 1369 C CA . ALA A 1 182 ? 30.172 0.978 -3.118 1.00 65.00 182 ALA A CA 1
ATOM 1370 C C . ALA A 1 182 ? 31.533 0.248 -3.169 1.00 65.00 182 ALA A C 1
ATOM 1372 O O . ALA A 1 182 ? 31.845 -0.489 -2.234 1.00 65.00 182 ALA A O 1
ATOM 1373 N N . ALA A 1 183 ? 32.298 0.419 -4.252 1.00 58.75 183 ALA A N 1
ATOM 1374 C CA . ALA A 1 183 ? 33.632 -0.145 -4.468 1.00 58.75 183 ALA A CA 1
ATOM 1375 C C . ALA A 1 183 ? 34.702 0.938 -4.300 1.00 58.75 183 ALA A C 1
ATOM 1377 O O . ALA A 1 183 ? 35.786 0.600 -3.779 1.00 58.75 183 ALA A O 1
#

Organism: NCBI:txid113567